Protein AF-A0A530L5F5-F1 (afdb_monomer_lite)

Foldseek 3Di:
DVVCVVVVHDVVVLLVVQLCLLCQWCNVLDVCLNVLSVVLVVLCVVPPPPVSVVSSVVSVVCSVPGDTDRPVVD

pLDDT: mean 94.81, std 4.43, range [69.5, 98.38]

Sequence (74 aa):
LARMFDAGEDPLYLGRRLVRMAMEDIGLADPQALVVANAAKDAYDYLGSPEGELAFAEATVYLATAPKSNAVYT

Structure (mmCIF, N/CA/C/O backbone):
data_AF-A0A530L5F5-F1
#
_entry.id   AF-A0A530L5F5-F1
#
loop_
_atom_site.group_PDB
_atom_site.id
_atom_site.type_symbol
_atom_site.label_atom_id
_atom_site.label_alt_id
_atom_site.label_comp_id
_atom_site.label_asym_id
_atom_site.label_entity_id
_atom_site.label_seq_id
_atom_site.pdbx_PDB_ins_code
_atom_site.Cartn_x
_atom_site.Cartn_y
_atom_site.Cartn_z
_atom_site.occupancy
_atom_site.B_iso_or_equiv
_atom_site.auth_seq_id
_atom_site.auth_comp_id
_atom_site.auth_asym_id
_atom_site.auth_atom_id
_atom_site.pdbx_PDB_model_num
ATOM 1 N N . LEU A 1 1 ? -4.513 -7.805 3.850 1.00 84.31 1 LEU A N 1
ATOM 2 C CA . LEU A 1 1 ? -4.772 -6.473 4.423 1.00 84.31 1 LEU A CA 1
ATOM 3 C C . LEU A 1 1 ? -5.902 -6.511 5.448 1.00 84.31 1 LEU A C 1
ATOM 5 O O . LEU A 1 1 ? -5.579 -6.396 6.614 1.00 84.31 1 LEU A O 1
ATOM 9 N N . ALA A 1 2 ? -7.156 -6.798 5.066 1.00 89.25 2 ALA A N 1
ATOM 10 C CA . ALA A 1 2 ? -8.296 -6.860 6.004 1.00 89.25 2 ALA A CA 1
ATOM 11 C C . ALA A 1 2 ? -8.013 -7.688 7.276 1.00 89.25 2 ALA A C 1
ATOM 13 O O . ALA A 1 2 ? -8.041 -7.153 8.372 1.00 89.25 2 ALA A O 1
ATOM 14 N N . ARG A 1 3 ? -7.549 -8.939 7.124 1.00 93.94 3 ARG A N 1
ATOM 15 C CA . ARG A 1 3 ? -7.157 -9.791 8.266 1.00 93.94 3 ARG A CA 1
ATOM 16 C C . ARG A 1 3 ? -6.084 -9.193 9.191 1.00 93.94 3 ARG A C 1
ATOM 18 O O . ARG A 1 3 ? -6.019 -9.582 10.345 1.00 93.94 3 ARG A O 1
ATOM 25 N N . MET A 1 4 ? -5.208 -8.327 8.680 1.00 92.00 4 MET A N 1
ATOM 26 C CA . MET A 1 4 ? -4.169 -7.676 9.489 1.00 92.00 4 MET A CA 1
ATOM 27 C C . MET A 1 4 ? -4.753 -6.508 10.288 1.00 92.00 4 MET A C 1
ATOM 29 O O . MET A 1 4 ? -4.418 -6.354 11.455 1.00 92.00 4 MET A O 1
ATOM 33 N N . PHE A 1 5 ? -5.672 -5.743 9.690 1.00 89.38 5 PHE A N 1
ATOM 34 C CA . PHE A 1 5 ? -6.442 -4.734 10.418 1.00 89.38 5 PHE A CA 1
ATOM 35 C C . PHE A 1 5 ? -7.330 -5.369 11.494 1.00 89.38 5 PHE A C 1
ATOM 37 O O . PHE A 1 5 ? -7.269 -4.950 12.645 1.00 89.38 5 PHE A O 1
ATOM 44 N N . ASP A 1 6 ? -8.049 -6.449 11.168 1.00 91.50 6 ASP A N 1
ATOM 45 C CA . ASP A 1 6 ? -8.884 -7.186 12.131 1.00 91.50 6 ASP A CA 1
ATOM 46 C C . ASP A 1 6 ? -8.068 -7.756 13.305 1.00 91.50 6 ASP A C 1
ATOM 48 O O . ASP A 1 6 ? -8.566 -7.877 14.423 1.00 91.50 6 ASP A O 1
ATOM 52 N N . ALA A 1 7 ? -6.805 -8.117 13.056 1.00 92.75 7 ALA A N 1
ATOM 53 C CA . ALA A 1 7 ? -5.882 -8.607 14.077 1.00 92.75 7 ALA A CA 1
ATOM 54 C C . ALA A 1 7 ? -5.286 -7.490 14.958 1.00 92.75 7 ALA A C 1
ATOM 56 O O . ALA A 1 7 ? -4.594 -7.800 15.927 1.00 92.75 7 ALA A O 1
ATOM 57 N N . GLY A 1 8 ? -5.547 -6.215 14.648 1.00 90.56 8 GLY A N 1
ATOM 58 C CA . GLY A 1 8 ? -5.022 -5.068 15.389 1.00 90.56 8 GLY A CA 1
ATOM 59 C C . GLY A 1 8 ? -3.553 -4.754 15.098 1.00 90.56 8 GLY A C 1
ATOM 60 O O . GLY A 1 8 ? -2.859 -4.233 15.970 1.00 90.56 8 GLY A O 1
ATOM 61 N N . GLU A 1 9 ? -3.059 -5.093 13.903 1.00 92.56 9 GLU A N 1
ATOM 62 C CA . GLU A 1 9 ? -1.696 -4.742 13.485 1.00 92.56 9 GLU A CA 1
ATOM 63 C C . GLU A 1 9 ? -1.497 -3.220 13.435 1.00 92.56 9 GLU A C 1
ATOM 65 O O . GLU A 1 9 ? -2.399 -2.475 13.050 1.00 92.56 9 GLU A O 1
ATOM 70 N N . ASP A 1 10 ? -0.287 -2.757 13.770 1.00 93.06 10 ASP A N 1
ATOM 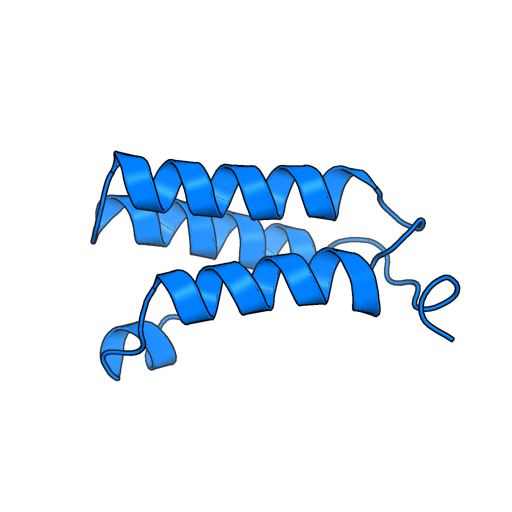71 C CA . ASP A 1 10 ? 0.077 -1.337 13.676 1.00 93.06 10 ASP A CA 1
ATOM 72 C C . ASP A 1 10 ? -0.103 -0.844 12.222 1.00 93.06 10 ASP A C 1
ATOM 74 O O . ASP A 1 10 ? 0.561 -1.348 11.308 1.00 93.06 10 ASP A O 1
ATOM 78 N N . PRO A 1 11 ? -0.948 0.164 11.956 1.00 91.31 11 PRO A N 1
ATOM 79 C CA . PRO A 1 11 ? -1.134 0.673 10.602 1.00 91.31 11 PRO A CA 1
ATOM 80 C C . PRO A 1 11 ? 0.158 1.195 9.975 1.00 91.31 11 PRO A C 1
ATOM 82 O O . PRO A 1 11 ? 0.399 1.011 8.780 1.00 91.31 11 PRO A O 1
ATOM 85 N N . LEU A 1 12 ? 1.055 1.772 10.779 1.00 91.31 12 LEU A N 1
ATOM 86 C CA . LEU A 1 12 ? 2.345 2.227 10.279 1.00 91.31 12 LEU A CA 1
ATOM 87 C C . LEU A 1 12 ? 3.241 1.035 9.906 1.00 91.31 12 LEU A C 1
ATOM 89 O O . LEU A 1 12 ? 4.069 1.143 8.999 1.00 91.31 12 LEU A O 1
ATOM 93 N N . TYR A 1 13 ? 3.059 -0.131 10.538 1.00 95.00 13 TYR A N 1
ATOM 94 C CA . TYR A 1 13 ? 3.688 -1.377 10.096 1.00 95.00 13 TYR A CA 1
ATOM 95 C C . TYR A 1 13 ? 3.197 -1.789 8.707 1.00 95.00 13 TYR A C 1
ATOM 97 O O . TYR A 1 13 ? 4.025 -2.111 7.852 1.00 95.00 13 TYR A O 1
ATOM 105 N N . LEU A 1 14 ? 1.890 -1.707 8.446 1.00 95.19 14 LEU A N 1
ATOM 106 C CA . LEU A 1 14 ? 1.321 -1.986 7.124 1.00 95.19 14 LEU A CA 1
ATOM 107 C C . LEU A 1 14 ? 1.845 -1.014 6.061 1.00 95.19 14 LEU A C 1
ATOM 109 O O . LEU A 1 14 ? 2.326 -1.460 5.018 1.00 95.19 14 LEU A O 1
ATOM 113 N N . GLY A 1 15 ? 1.855 0.289 6.351 1.00 95.81 15 GLY A N 1
ATOM 114 C CA . GLY A 1 15 ? 2.404 1.304 5.448 1.00 95.81 15 GLY A CA 1
ATOM 115 C C . GLY A 1 15 ? 3.870 1.035 5.086 1.00 95.81 15 GLY A C 1
ATOM 116 O O . GLY A 1 15 ? 4.231 1.012 3.909 1.00 95.81 15 GLY A O 1
ATOM 117 N N . ARG A 1 16 ? 4.715 0.709 6.079 1.00 97.06 16 ARG A N 1
ATOM 118 C CA . ARG A 1 16 ? 6.125 0.331 5.847 1.00 97.06 16 ARG A CA 1
ATOM 119 C C . ARG A 1 16 ? 6.261 -0.888 4.929 1.00 97.06 16 ARG A C 1
ATOM 121 O O . ARG A 1 16 ? 7.169 -0.930 4.098 1.00 97.06 16 ARG A O 1
ATOM 128 N N . ARG A 1 17 ? 5.376 -1.884 5.060 1.00 97.38 17 ARG A N 1
ATOM 129 C CA . ARG A 1 17 ? 5.374 -3.081 4.201 1.00 97.38 17 ARG A CA 1
ATOM 130 C C . ARG A 1 17 ? 5.001 -2.757 2.755 1.00 97.38 17 ARG A C 1
ATOM 132 O O . ARG A 1 17 ? 5.636 -3.301 1.855 1.00 97.38 17 ARG A O 1
ATOM 139 N N . LEU A 1 18 ? 4.033 -1.866 2.533 1.00 97.31 18 LEU A N 1
ATOM 140 C CA . LEU A 1 18 ? 3.644 -1.423 1.188 1.00 97.31 18 LEU A CA 1
ATOM 141 C C . LEU A 1 18 ? 4.779 -0.656 0.498 1.00 97.31 18 LEU A C 1
ATOM 143 O O . LEU A 1 18 ? 5.115 -0.954 -0.646 1.00 97.31 18 LEU A O 1
ATOM 147 N N . VAL A 1 19 ? 5.437 0.262 1.211 1.00 97.75 19 VAL A N 1
ATOM 148 C CA . VAL A 1 19 ? 6.591 1.014 0.681 1.00 97.75 19 VAL A CA 1
ATOM 149 C C . VAL A 1 19 ? 7.753 0.079 0.332 1.00 97.75 19 VAL A C 1
ATOM 151 O O . VAL A 1 19 ? 8.375 0.229 -0.719 1.00 97.75 19 VAL A O 1
ATOM 154 N N . ARG A 1 20 ? 8.030 -0.926 1.174 1.00 97.12 20 ARG A N 1
ATOM 155 C CA . ARG A 1 20 ? 9.052 -1.940 0.878 1.00 97.12 20 ARG A CA 1
ATOM 156 C C . ARG A 1 20 ? 8.713 -2.726 -0.392 1.00 97.12 20 ARG A C 1
ATOM 158 O O . ARG A 1 20 ? 9.573 -2.836 -1.258 1.00 97.12 20 ARG A O 1
ATOM 165 N N . MET A 1 21 ? 7.471 -3.197 -0.531 1.00 97.38 21 MET A N 1
ATOM 166 C CA . MET A 1 21 ? 6.994 -3.929 -1.715 1.00 97.38 21 MET A CA 1
ATOM 167 C C . MET A 1 21 ? 7.136 -3.104 -3.003 1.00 97.38 21 MET A C 1
ATOM 169 O O . MET A 1 21 ? 7.561 -3.631 -4.028 1.00 97.38 21 MET A O 1
ATOM 173 N N . ALA A 1 22 ? 6.857 -1.798 -2.947 1.00 97.56 22 ALA A N 1
ATOM 174 C CA . ALA A 1 22 ? 7.049 -0.903 -4.086 1.00 97.56 22 ALA A CA 1
ATOM 175 C C . ALA A 1 22 ? 8.508 -0.863 -4.582 1.00 97.56 22 ALA A C 1
ATOM 177 O O . ALA A 1 22 ? 8.752 -0.826 -5.786 1.00 97.56 22 ALA A O 1
ATOM 178 N N . MET A 1 23 ? 9.486 -0.897 -3.674 1.00 96.50 23 MET A N 1
ATOM 179 C CA . MET A 1 23 ? 10.908 -0.866 -4.041 1.00 96.50 23 MET A CA 1
ATOM 180 C C . MET A 1 23 ? 11.472 -2.245 -4.412 1.00 96.50 23 MET A C 1
ATOM 182 O O . MET A 1 23 ? 12.297 -2.333 -5.316 1.00 96.50 23 MET A O 1
ATOM 186 N N . GLU A 1 24 ? 11.057 -3.298 -3.706 1.00 97.75 24 GLU A N 1
ATOM 187 C CA . GLU A 1 24 ? 11.611 -4.658 -3.815 1.00 97.75 24 GLU A CA 1
ATOM 188 C C . GLU A 1 24 ? 11.038 -5.437 -5.005 1.00 97.75 24 GLU A C 1
ATOM 190 O O . GLU A 1 24 ? 11.794 -6.063 -5.747 1.00 97.75 24 GLU A O 1
ATOM 195 N N . ASP A 1 25 ? 9.718 -5.372 -5.208 1.00 97.19 25 ASP A N 1
ATOM 196 C CA . ASP A 1 25 ? 9.013 -6.229 -6.170 1.00 97.19 25 ASP A CA 1
ATOM 197 C C . ASP A 1 25 ? 8.642 -5.509 -7.476 1.00 97.19 25 ASP A C 1
ATOM 199 O O . ASP A 1 25 ? 8.363 -6.160 -8.486 1.00 97.19 25 ASP A O 1
ATOM 203 N N . ILE A 1 26 ? 8.609 -4.172 -7.476 1.00 97.94 26 ILE A N 1
ATOM 204 C CA . ILE A 1 26 ? 8.228 -3.350 -8.641 1.00 97.94 26 ILE A CA 1
ATOM 205 C C . ILE A 1 26 ? 9.422 -2.543 -9.157 1.00 97.94 26 ILE A C 1
ATOM 207 O O . ILE A 1 26 ? 9.738 -2.598 -10.349 1.00 97.94 26 ILE A O 1
ATOM 211 N N . GLY A 1 27 ? 10.098 -1.806 -8.272 1.00 95.19 27 GLY A N 1
ATOM 212 C CA . GLY A 1 27 ? 11.320 -1.078 -8.601 1.00 95.19 27 GLY A CA 1
ATOM 213 C C . GLY A 1 27 ? 11.148 -0.153 -9.811 1.00 95.19 27 GLY A C 1
ATOM 214 O O . GLY A 1 27 ? 10.222 0.653 -9.880 1.00 95.19 27 GLY A O 1
ATOM 215 N N . LEU A 1 28 ? 12.048 -0.272 -10.792 1.00 96.19 28 LEU A N 1
ATOM 216 C CA . LEU A 1 28 ? 12.020 0.552 -12.008 1.00 96.19 28 LEU A CA 1
ATOM 217 C C . LEU A 1 28 ? 11.019 0.082 -13.072 1.00 96.19 28 LEU A C 1
ATOM 219 O O . LEU A 1 28 ? 10.879 0.765 -14.085 1.00 96.19 28 LEU A O 1
ATOM 223 N N . ALA A 1 29 ? 10.328 -1.048 -12.879 1.00 96.44 29 ALA A N 1
ATOM 224 C CA . ALA A 1 29 ? 9.270 -1.442 -13.811 1.00 96.44 29 ALA A CA 1
ATOM 225 C C . ALA A 1 29 ? 8.063 -0.499 -13.737 1.00 96.44 29 ALA A C 1
ATOM 227 O O . ALA A 1 29 ? 7.403 -0.281 -14.751 1.00 96.44 29 ALA A O 1
ATOM 228 N N . ASP A 1 30 ? 7.818 0.092 -12.566 1.00 97.56 30 ASP A N 1
ATOM 229 C CA . ASP A 1 30 ? 6.902 1.214 -12.401 1.00 97.56 30 ASP A CA 1
ATOM 230 C C . ASP A 1 30 ? 7.309 2.090 -11.196 1.00 97.56 30 ASP A C 1
ATOM 232 O O . ASP A 1 30 ? 6.889 1.842 -10.061 1.00 97.56 30 ASP A O 1
ATOM 236 N N . PRO A 1 31 ? 8.096 3.157 -11.425 1.00 96.12 31 PRO A N 1
ATOM 237 C CA . PRO A 1 31 ? 8.537 4.055 -10.360 1.00 96.12 31 PRO A CA 1
ATOM 238 C C . PRO A 1 31 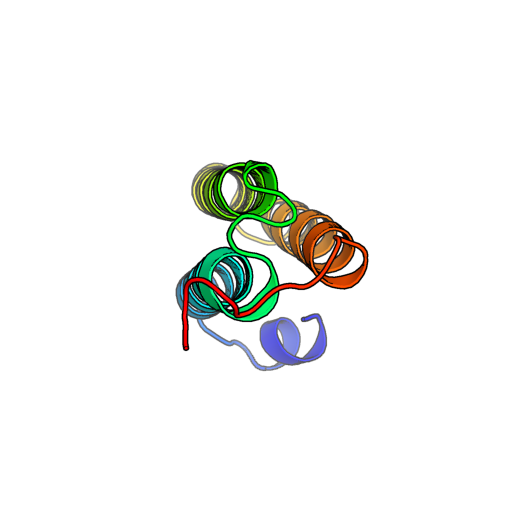? 7.399 4.776 -9.617 1.00 96.12 31 PRO A C 1
ATOM 240 O O . PRO A 1 31 ? 7.622 5.269 -8.509 1.00 96.12 31 PRO A O 1
ATOM 243 N N . GLN A 1 32 ? 6.185 4.852 -10.185 1.00 97.75 32 GLN A N 1
ATOM 244 C CA . GLN A 1 32 ? 5.040 5.466 -9.501 1.00 97.75 32 GLN A CA 1
ATOM 245 C C . GLN A 1 32 ? 4.582 4.651 -8.287 1.00 97.75 32 GLN A C 1
ATOM 247 O O . GLN A 1 32 ? 4.023 5.227 -7.355 1.00 97.75 32 GLN A O 1
ATOM 252 N N . ALA A 1 33 ? 4.894 3.352 -8.225 1.00 97.81 33 ALA A N 1
ATOM 253 C CA . ALA A 1 33 ? 4.552 2.491 -7.095 1.00 97.81 33 ALA A CA 1
ATOM 254 C C . ALA A 1 33 ? 5.028 3.044 -5.742 1.00 97.81 33 ALA A C 1
ATOM 256 O O . ALA A 1 33 ? 4.294 2.985 -4.753 1.00 97.81 33 ALA A O 1
ATOM 257 N N . LEU A 1 34 ? 6.232 3.626 -5.691 1.00 97.75 34 LEU A N 1
ATOM 258 C CA . LEU A 1 34 ? 6.769 4.220 -4.464 1.00 97.75 34 LEU A CA 1
ATOM 259 C C . LEU A 1 34 ? 5.989 5.475 -4.051 1.00 97.75 34 LEU A C 1
ATOM 261 O O . LEU A 1 34 ? 5.721 5.681 -2.868 1.00 97.75 34 LEU A O 1
ATOM 265 N N . VAL A 1 35 ? 5.608 6.306 -5.023 1.00 98.06 35 VAL A N 1
ATOM 266 C CA . VAL A 1 35 ? 4.832 7.530 -4.780 1.00 98.06 35 VAL A CA 1
ATOM 267 C C . VAL A 1 35 ? 3.441 7.177 -4.260 1.0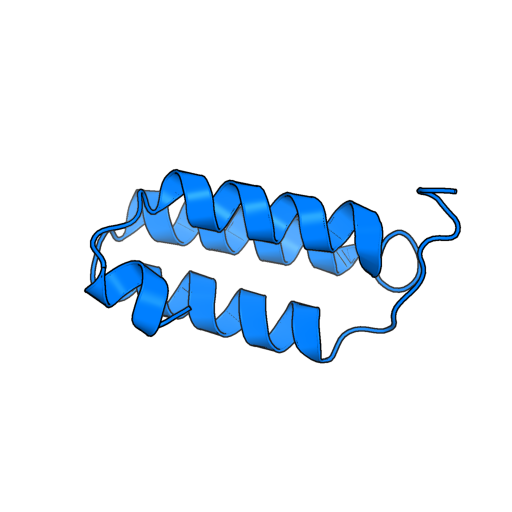0 98.06 35 VAL A C 1
ATOM 269 O O . VAL A 1 35 ? 3.018 7.733 -3.251 1.00 98.06 35 VAL A O 1
ATOM 272 N N . VAL A 1 36 ? 2.772 6.205 -4.887 1.00 98.12 36 VAL A N 1
ATOM 273 C CA . VAL A 1 36 ? 1.452 5.713 -4.465 1.00 98.12 36 VAL A CA 1
ATOM 274 C C . VAL A 1 36 ? 1.503 5.140 -3.046 1.00 98.12 36 VAL A C 1
ATOM 276 O O . VAL A 1 36 ? 0.665 5.486 -2.216 1.00 98.12 36 VAL A O 1
ATOM 279 N N . ALA A 1 37 ? 2.505 4.313 -2.728 1.00 97.88 37 ALA A N 1
ATOM 280 C CA . ALA A 1 37 ? 2.641 3.729 -1.393 1.00 97.88 37 ALA A CA 1
ATOM 281 C C . ALA A 1 37 ? 2.879 4.792 -0.302 1.00 97.88 37 ALA A C 1
ATOM 283 O O . ALA A 1 37 ? 2.284 4.711 0.774 1.00 97.88 37 ALA A O 1
ATOM 284 N N . ASN A 1 38 ? 3.707 5.806 -0.579 1.00 97.88 38 ASN A N 1
ATOM 285 C CA . ASN A 1 38 ? 3.930 6.920 0.348 1.00 97.88 38 ASN A CA 1
ATOM 286 C C . ASN A 1 38 ? 2.672 7.782 0.518 1.00 97.88 38 ASN A C 1
ATOM 288 O O . ASN A 1 38 ? 2.291 8.079 1.648 1.00 97.88 38 ASN A O 1
ATOM 292 N N . ALA A 1 39 ? 1.986 8.111 -0.580 1.00 97.94 39 ALA A N 1
ATOM 293 C CA . ALA A 1 39 ? 0.744 8.877 -0.539 1.00 97.94 39 ALA A CA 1
ATOM 294 C C . ALA A 1 39 ? -0.346 8.156 0.268 1.00 97.94 39 ALA A C 1
ATOM 296 O O . ALA A 1 39 ? -1.061 8.792 1.036 1.00 97.94 39 ALA A O 1
ATOM 297 N N . ALA A 1 40 ? -0.438 6.828 0.158 1.00 97.50 40 ALA A N 1
ATOM 298 C CA . ALA A 1 40 ? -1.382 6.042 0.944 1.00 97.50 40 ALA A CA 1
ATOM 299 C C . ALA A 1 40 ? -1.067 6.06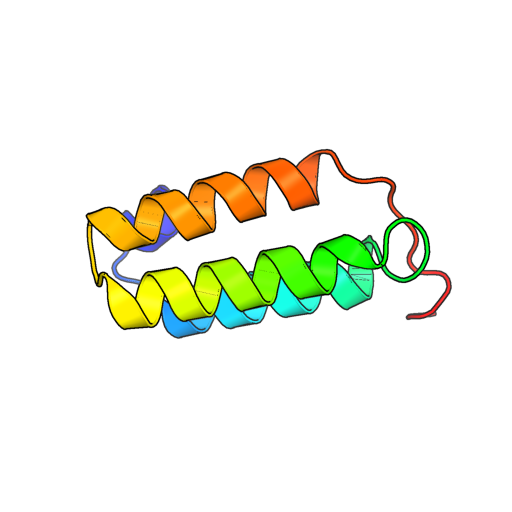2 2.446 1.00 97.50 40 ALA A C 1
ATOM 301 O O . ALA A 1 40 ? -1.980 6.159 3.263 1.00 97.50 40 ALA A O 1
ATOM 302 N N . LYS A 1 41 ? 0.218 6.019 2.819 1.00 96.25 41 LYS A N 1
ATOM 303 C CA . LYS A 1 41 ? 0.650 6.209 4.211 1.00 96.25 41 LYS A CA 1
ATOM 304 C C . LYS A 1 41 ? 0.285 7.603 4.708 1.00 96.25 41 LYS A C 1
ATOM 306 O O . LYS A 1 41 ? -0.246 7.719 5.806 1.00 96.25 41 LYS A O 1
ATOM 311 N N . ASP A 1 42 ? 0.539 8.646 3.927 1.00 96.81 42 ASP A N 1
ATOM 312 C CA . ASP A 1 42 ? 0.250 10.015 4.365 1.00 96.81 42 ASP A CA 1
ATOM 313 C C . ASP A 1 42 ? -1.264 10.271 4.455 1.00 96.81 42 ASP A C 1
ATOM 315 O O . ASP A 1 42 ? -1.727 10.942 5.376 1.00 96.81 42 ASP A O 1
ATOM 319 N N . ALA A 1 43 ? -2.055 9.671 3.560 1.00 96.56 43 ALA A N 1
ATOM 320 C CA . ALA A 1 43 ? -3.512 9.674 3.649 1.00 96.56 43 ALA A CA 1
ATOM 321 C C . ALA A 1 43 ? -4.013 8.945 4.905 1.00 96.56 43 ALA A C 1
ATOM 323 O O . ALA A 1 43 ? -4.931 9.437 5.560 1.00 96.56 43 ALA A O 1
ATOM 324 N N . TYR A 1 44 ? -3.396 7.815 5.273 1.00 95.94 44 TYR A N 1
ATOM 325 C CA . TYR A 1 44 ? -3.715 7.118 6.519 1.00 95.94 44 TYR A CA 1
ATOM 326 C C . TYR A 1 44 ? -3.409 7.987 7.744 1.00 95.94 44 TYR A C 1
ATOM 328 O O . TYR A 1 44 ? -4.252 8.109 8.628 1.00 95.94 44 TYR A O 1
ATOM 336 N N . ASP A 1 45 ? -2.237 8.625 7.787 1.00 94.94 45 ASP A N 1
ATOM 337 C CA . ASP A 1 45 ? -1.856 9.515 8.891 1.00 94.94 45 ASP A CA 1
ATOM 338 C C . ASP A 1 45 ? -2.799 10.722 9.015 1.00 94.94 45 ASP A C 1
ATOM 340 O O . ASP A 1 45 ? -3.062 11.193 10.121 1.00 94.94 45 ASP A O 1
ATOM 344 N N . TYR A 1 46 ? -3.307 11.228 7.887 1.00 96.25 46 TYR A N 1
ATOM 345 C CA . TYR A 1 46 ? -4.224 12.364 7.857 1.00 96.25 46 TYR A CA 1
ATOM 346 C C . TYR A 1 46 ? -5.656 11.996 8.272 1.00 96.25 46 TYR A C 1
ATOM 348 O O . TYR A 1 46 ? -6.283 12.744 9.021 1.00 96.25 46 TYR A O 1
ATOM 356 N N . LEU A 1 47 ? -6.184 10.873 7.775 1.00 96.12 47 LEU A N 1
ATOM 357 C CA . LEU A 1 47 ? -7.583 10.481 7.976 1.00 96.12 47 LEU A CA 1
ATOM 358 C C . LEU A 1 47 ? -7.796 9.611 9.221 1.00 96.12 47 LEU A C 1
ATOM 360 O O . LEU A 1 47 ? -8.847 9.696 9.849 1.00 96.12 47 LEU A O 1
ATOM 364 N N . GLY A 1 48 ? -6.812 8.793 9.597 1.00 92.19 48 GLY A N 1
ATOM 365 C CA . GLY A 1 48 ? -6.967 7.762 10.622 1.00 92.19 48 GLY A CA 1
ATOM 366 C C . GLY A 1 48 ? -7.846 6.590 10.168 1.00 92.19 48 GLY A C 1
ATOM 367 O O . GLY A 1 48 ? -8.246 6.500 9.011 1.00 92.19 48 GLY A O 1
ATOM 368 N N . SER A 1 49 ? -8.125 5.654 11.077 1.00 90.69 49 SER A N 1
ATOM 369 C CA . SER A 1 49 ? -9.061 4.547 10.820 1.00 90.69 49 SER A CA 1
ATOM 370 C C . SER A 1 49 ? -10.503 4.983 11.129 1.00 90.69 49 SER A C 1
ATOM 372 O O . SER A 1 49 ? -10.702 5.702 12.116 1.00 90.69 49 SER A O 1
ATOM 374 N N . PRO A 1 50 ? -11.502 4.520 10.349 1.00 92.12 50 PRO A N 1
ATOM 375 C CA . PRO A 1 50 ? -11.398 3.553 9.241 1.00 92.12 50 PRO A CA 1
ATOM 376 C C . PRO A 1 50 ? -11.097 4.152 7.855 1.00 92.12 50 PRO A C 1
ATOM 378 O O . PRO A 1 50 ? -10.724 3.417 6.942 1.00 92.12 50 PRO A O 1
ATOM 381 N N . GLU A 1 51 ? -11.248 5.460 7.650 1.00 91.81 51 GLU A N 1
ATOM 382 C CA . GLU A 1 51 ? -11.197 6.075 6.315 1.00 91.81 51 GLU A CA 1
ATOM 383 C C . GLU A 1 51 ? -9.836 5.903 5.619 1.00 91.81 51 GLU A C 1
ATOM 385 O O . GLU A 1 51 ? -9.772 5.657 4.414 1.00 91.81 51 GLU A O 1
ATOM 390 N N . GLY A 1 52 ? -8.741 5.964 6.374 1.00 92.44 52 GLY A N 1
ATOM 391 C CA . GLY A 1 52 ? -7.377 5.748 5.897 1.00 92.44 52 GLY A CA 1
ATOM 392 C C . GLY A 1 52 ? -7.099 4.314 5.441 1.00 92.44 52 GLY A C 1
ATOM 393 O O . GLY A 1 52 ? -6.219 4.091 4.609 1.00 92.44 52 GLY A O 1
ATOM 394 N N . GLU A 1 53 ? -7.862 3.325 5.914 1.00 94.56 53 GLU A N 1
ATOM 395 C CA . GLU A 1 53 ? -7.696 1.924 5.499 1.00 94.56 53 GLU A CA 1
ATOM 396 C C . GLU A 1 53 ? -7.985 1.741 4.005 1.00 94.56 53 GLU A C 1
ATOM 398 O O . GLU A 1 53 ? -7.362 0.902 3.346 1.00 94.56 53 GLU A O 1
ATOM 403 N N . LEU A 1 54 ? -8.873 2.574 3.451 1.00 95.38 54 LEU A N 1
ATOM 404 C CA . LEU A 1 54 ? -9.167 2.610 2.021 1.00 95.38 54 LEU A CA 1
ATOM 405 C C . LEU A 1 54 ? -7.936 3.010 1.203 1.00 95.38 54 LEU A C 1
ATOM 407 O O . LEU A 1 54 ? -7.702 2.419 0.150 1.00 95.38 54 LEU A O 1
ATOM 411 N N . ALA A 1 55 ? -7.109 3.929 1.709 1.00 96.56 55 ALA A N 1
ATOM 412 C CA . ALA A 1 55 ? -5.873 4.329 1.040 1.00 96.56 55 ALA A CA 1
ATOM 413 C C . ALA A 1 55 ? -4.877 3.158 0.961 1.00 96.56 55 ALA A C 1
ATOM 415 O O . ALA A 1 55 ? -4.274 2.907 -0.085 1.00 96.56 55 ALA A O 1
ATOM 416 N N . PHE A 1 56 ? -4.745 2.369 2.035 1.00 96.69 56 PHE A N 1
ATOM 417 C CA . PHE A 1 56 ? -3.937 1.144 2.003 1.00 96.69 56 PHE A CA 1
ATOM 418 C C . PHE A 1 56 ? -4.535 0.063 1.108 1.00 96.69 56 PHE A C 1
ATOM 420 O O . PHE A 1 56 ? -3.780 -0.668 0.461 1.00 96.69 56 PHE A O 1
ATOM 427 N N . ALA A 1 57 ? -5.861 -0.053 1.037 1.00 96.88 57 ALA A N 1
ATOM 428 C CA . ALA A 1 57 ? -6.515 -0.985 0.127 1.00 96.88 57 ALA A CA 1
ATOM 429 C C . ALA A 1 57 ? -6.234 -0.622 -1.341 1.00 96.88 57 ALA A C 1
ATOM 431 O O . ALA A 1 57 ? -5.811 -1.490 -2.107 1.00 96.88 57 ALA A O 1
ATOM 432 N N . GLU A 1 58 ? -6.386 0.652 -1.709 1.00 97.44 58 GLU A N 1
ATOM 433 C CA . GLU A 1 58 ? -6.091 1.166 -3.050 1.00 97.44 58 GLU A CA 1
ATOM 434 C C . GLU A 1 58 ? -4.626 0.924 -3.432 1.00 97.44 58 GLU A C 1
ATOM 436 O O . GLU A 1 58 ? -4.349 0.290 -4.454 1.00 97.44 58 GLU A O 1
ATOM 441 N N . ALA A 1 59 ? -3.686 1.316 -2.566 1.00 97.69 59 ALA A N 1
ATOM 442 C CA . ALA A 1 59 ? -2.265 1.069 -2.795 1.00 97.69 59 ALA A CA 1
ATOM 443 C C . ALA A 1 59 ? -1.948 -0.427 -2.912 1.00 97.69 59 ALA A C 1
ATOM 445 O O . ALA A 1 59 ? -1.169 -0.826 -3.772 1.00 97.69 59 ALA A O 1
ATOM 446 N N . THR A 1 60 ? -2.575 -1.287 -2.105 1.00 97.81 60 THR A N 1
ATOM 447 C CA . THR A 1 60 ? -2.361 -2.740 -2.195 1.00 97.81 60 THR A CA 1
ATOM 448 C C . THR A 1 60 ? -2.774 -3.283 -3.563 1.00 97.81 60 THR A C 1
ATOM 450 O O . THR A 1 60 ? -2.044 -4.081 -4.149 1.00 97.81 60 THR A O 1
ATOM 453 N N . VAL A 1 61 ? -3.925 -2.857 -4.092 1.00 98.06 61 VAL A N 1
ATOM 454 C CA . VAL A 1 61 ? -4.4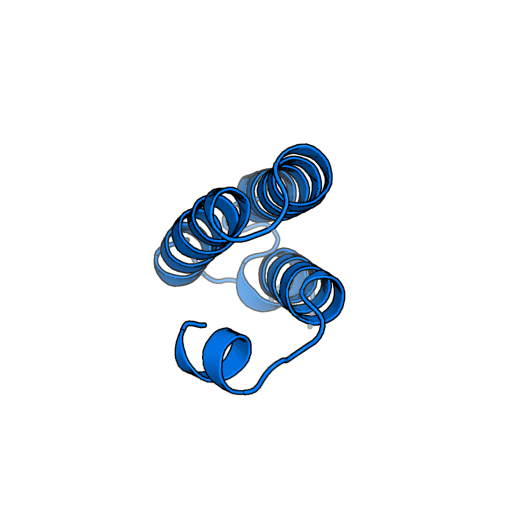02 -3.292 -5.416 1.00 98.06 61 VAL A CA 1
ATOM 455 C C . VAL A 1 61 ? -3.503 -2.751 -6.528 1.00 98.06 61 VAL A C 1
ATOM 457 O O . VAL A 1 61 ? -3.154 -3.499 -7.447 1.00 98.06 61 VAL A O 1
ATOM 460 N N . TYR A 1 62 ? -3.069 -1.493 -6.420 1.00 98.38 62 TYR A N 1
ATOM 461 C CA . TYR A 1 62 ? -2.099 -0.901 -7.340 1.00 98.38 62 TYR A CA 1
ATOM 462 C C . TYR A 1 62 ? -0.813 -1.733 -7.388 1.00 98.38 62 TYR A C 1
ATOM 464 O O . TYR A 1 62 ? -0.429 -2.239 -8.441 1.00 98.38 62 TYR A O 1
ATOM 472 N N . LEU A 1 63 ? -0.185 -1.970 -6.231 1.00 97.75 63 LEU A N 1
ATOM 473 C CA . LEU A 1 63 ? 1.059 -2.734 -6.145 1.00 97.75 63 LEU A CA 1
ATOM 474 C C . LEU A 1 63 ? 0.873 -4.179 -6.623 1.00 97.75 63 LEU A C 1
ATOM 476 O O . LEU A 1 63 ? 1.749 -4.719 -7.297 1.00 97.75 63 LEU A O 1
ATOM 480 N N . ALA A 1 64 ? -0.273 -4.808 -6.344 1.00 97.81 64 ALA A N 1
ATOM 481 C CA . ALA A 1 64 ? -0.571 -6.162 -6.805 1.00 97.81 64 ALA A CA 1
ATOM 482 C C . ALA A 1 64 ? -0.631 -6.257 -8.339 1.00 97.81 64 ALA A C 1
ATOM 484 O O . ALA A 1 64 ? -0.121 -7.224 -8.909 1.00 97.81 64 ALA A O 1
ATOM 485 N N . THR A 1 65 ? -1.181 -5.242 -9.006 1.00 97.75 65 THR A N 1
ATOM 486 C CA . THR A 1 65 ? -1.396 -5.228 -10.464 1.00 97.75 65 THR A CA 1
ATOM 487 C C . THR A 1 65 ? -0.264 -4.575 -11.265 1.00 97.75 65 THR A C 1
ATOM 489 O O . THR A 1 65 ? -0.172 -4.808 -12.468 1.00 97.75 65 THR A O 1
ATOM 492 N N . ALA A 1 66 ? 0.633 -3.828 -10.614 1.00 97.81 66 ALA A N 1
ATOM 493 C CA . ALA A 1 66 ? 1.768 -3.170 -11.261 1.00 97.81 66 ALA A CA 1
ATOM 494 C C . ALA A 1 66 ? 2.760 -4.162 -11.921 1.00 97.81 66 ALA A C 1
ATOM 496 O O . ALA A 1 66 ? 2.913 -5.295 -11.442 1.00 97.81 66 ALA A O 1
ATOM 497 N N . PRO A 1 67 ? 3.483 -3.758 -12.984 1.00 97.00 67 PRO A N 1
ATOM 498 C CA . PRO A 1 67 ? 4.598 -4.528 -13.539 1.00 97.00 67 PRO A CA 1
ATOM 499 C C . PRO A 1 67 ? 5.643 -4.861 -12.464 1.00 97.00 67 PRO A C 1
ATOM 501 O O . PRO A 1 67 ? 5.996 -4.007 -11.657 1.00 97.00 67 PRO A O 1
ATOM 504 N N . LYS A 1 68 ? 6.134 -6.105 -12.436 1.00 97.25 68 LYS A N 1
ATOM 505 C CA . LYS A 1 68 ? 7.075 -6.576 -11.408 1.00 97.25 68 LYS A CA 1
ATOM 506 C C . LYS A 1 68 ? 8.501 -6.612 -11.943 1.00 97.25 68 LYS A C 1
ATOM 508 O O . LYS A 1 68 ? 8.736 -7.118 -13.040 1.00 97.25 68 LYS A O 1
ATOM 513 N N . SER A 1 69 ? 9.446 -6.103 -11.163 1.00 95.06 69 SER A N 1
ATOM 514 C CA . SER A 1 69 ? 10.878 -6.215 -11.430 1.00 95.06 69 SER A CA 1
ATOM 515 C C . SER A 1 69 ? 11.669 -6.047 -10.145 1.00 95.06 69 SER A C 1
ATOM 517 O O . SER A 1 69 ? 11.615 -5.007 -9.494 1.00 95.06 69 SER A O 1
ATOM 519 N N . ASN A 1 70 ? 12.470 -7.057 -9.832 1.00 92.88 70 ASN A N 1
ATOM 520 C CA . ASN A 1 70 ? 13.425 -7.036 -8.732 1.00 92.88 70 ASN A CA 1
ATOM 521 C C .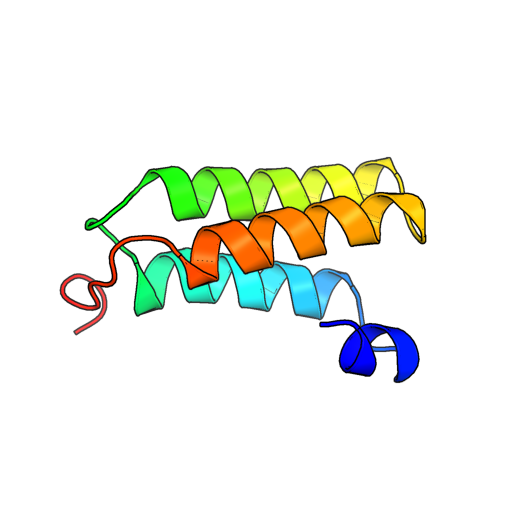 ASN A 1 70 ? 14.845 -6.653 -9.190 1.00 92.88 70 ASN A C 1
ATOM 523 O O . ASN A 1 70 ? 15.775 -6.743 -8.398 1.00 92.88 70 ASN A O 1
ATOM 527 N N . ALA A 1 71 ? 15.030 -6.198 -10.437 1.00 91.00 71 ALA A N 1
ATOM 528 C CA . ALA A 1 71 ? 16.351 -5.951 -11.032 1.00 91.00 71 ALA A CA 1
ATOM 529 C C . ALA A 1 71 ? 17.183 -4.858 -10.332 1.00 91.00 71 ALA A C 1
ATOM 531 O O . ALA A 1 71 ? 18.380 -4.758 -10.562 1.00 91.00 71 ALA A O 1
ATOM 532 N N . VAL A 1 72 ? 16.548 -4.004 -9.525 1.00 86.38 72 VAL A N 1
ATOM 533 C CA . VAL A 1 72 ? 17.244 -3.012 -8.684 1.00 86.38 72 VAL A CA 1
ATOM 534 C C . VAL A 1 72 ? 17.612 -3.592 -7.318 1.00 86.38 72 VAL A C 1
ATOM 536 O O . VAL A 1 72 ? 18.530 -3.108 -6.664 1.00 86.38 72 VAL A O 1
ATOM 539 N N . TYR A 1 73 ? 16.863 -4.596 -6.868 1.00 82.94 73 TYR A N 1
ATOM 540 C CA . TYR A 1 73 ? 17.013 -5.211 -5.557 1.00 82.94 73 TYR A CA 1
ATOM 541 C C . TYR A 1 73 ? 18.068 -6.329 -5.549 1.00 82.94 73 TYR A C 1
ATOM 543 O O . TYR A 1 73 ? 18.753 -6.505 -4.541 1.00 82.94 73 TYR A O 1
ATOM 551 N N . THR A 1 74 ? 18.195 -7.067 -6.657 1.00 69.50 74 THR A N 1
ATOM 552 C CA . THR A 1 74 ? 19.187 -8.138 -6.880 1.00 69.50 74 THR A CA 1
ATOM 553 C C . THR A 1 74 ? 20.401 -7.646 -7.647 1.00 69.50 74 THR A C 1
ATOM 555 O O . THR A 1 74 ? 21.530 -7.980 -7.231 1.00 69.50 74 THR A O 1
#

Secondary structure (DSSP, 8-state):
-HHHHHTT--HHHHHHHHHHHIIIIIGGG-THHHHHHHHHHHHHHHH-TTHHHHHHHHHHHHHHHSPP--TTT-

Radius of gyration: 12.1 Å; chains: 1; bounding box: 31×22×29 Å